Protein AF-A0A2E1K0N0-F1 (afdb_monomer)

Foldseek 3Di:
DPLQAQEEEEECCQLVPVVLVVCVVPVSHAYAEYEAADPVSVVSNVVCCVVVSHPDHYYHHDLQPDQLQVCAVVHQEYEYEADPPPPPPPHDCPDPPPPSPCVVSVQVNCVNRVHNYYHYDDDPCPVVDPVCPPPVNVPHDDD

Structure (mmCIF, N/CA/C/O backbone):
data_AF-A0A2E1K0N0-F1
#
_entry.id   AF-A0A2E1K0N0-F1
#
loop_
_atom_site.group_PDB
_atom_site.id
_atom_site.type_symbol
_atom_site.label_atom_id
_atom_site.label_alt_id
_atom_site.label_comp_id
_atom_site.label_asym_id
_atom_site.label_entity_id
_atom_site.label_seq_id
_atom_site.pdbx_PDB_ins_code
_atom_site.Cartn_x
_atom_site.Cartn_y
_atom_site.Cartn_z
_atom_site.occupancy
_atom_site.B_iso_or_equiv
_atom_site.auth_seq_id
_atom_site.auth_comp_id
_atom_site.auth_asym_id
_atom_site.auth_atom_id
_atom_site.pdbx_PDB_model_num
ATOM 1 N N . MET A 1 1 ? -23.209 8.130 15.699 1.00 42.69 1 MET A N 1
ATOM 2 C CA . MET A 1 1 ? -23.088 7.809 14.262 1.00 42.69 1 MET A CA 1
ATOM 3 C C . MET A 1 1 ? -22.013 6.753 14.165 1.00 42.69 1 MET A C 1
ATOM 5 O O . MET A 1 1 ? -20.975 6.938 14.785 1.00 42.69 1 MET A O 1
ATOM 9 N N . ASP A 1 2 ? -22.298 5.628 13.523 1.00 47.34 2 ASP A N 1
ATOM 10 C CA . ASP A 1 2 ? -21.345 4.527 13.381 1.00 47.34 2 ASP A CA 1
ATOM 11 C C . ASP A 1 2 ? -20.179 4.999 12.494 1.00 47.34 2 ASP A C 1
ATOM 13 O O . ASP A 1 2 ? -20.299 5.072 11.271 1.00 47.34 2 ASP A O 1
ATOM 17 N N . HIS A 1 3 ? -19.086 5.459 13.112 1.00 58.16 3 HIS A N 1
ATOM 18 C CA . HIS A 1 3 ? -17.881 5.904 12.410 1.00 58.16 3 HIS A CA 1
ATOM 19 C C . HIS A 1 3 ? -17.050 4.682 12.024 1.00 58.16 3 HIS A C 1
ATOM 21 O O . HIS A 1 3 ? -15.953 4.463 12.532 1.00 58.16 3 HIS A O 1
ATOM 27 N N . ARG A 1 4 ? -17.594 3.859 11.124 1.00 74.25 4 ARG A N 1
ATOM 28 C CA . ARG A 1 4 ? -16.832 2.769 10.521 1.00 74.25 4 ARG A CA 1
ATOM 29 C C . ARG A 1 4 ? -15.591 3.357 9.842 1.00 74.25 4 ARG A C 1
ATOM 31 O O . ARG A 1 4 ? -15.710 4.291 9.047 1.00 74.25 4 ARG A O 1
ATOM 38 N N . SER A 1 5 ? -14.419 2.819 10.174 1.00 84.56 5 SER A N 1
ATOM 39 C CA . SER A 1 5 ? -13.150 3.217 9.564 1.00 84.56 5 SER A CA 1
ATOM 40 C C . SER A 1 5 ? -13.188 3.003 8.052 1.00 84.56 5 SER A C 1
ATOM 42 O O . SER A 1 5 ? -13.697 1.982 7.586 1.00 84.56 5 SER A O 1
ATOM 44 N N . LEU A 1 6 ? -12.645 3.953 7.288 1.00 93.12 6 LEU A N 1
ATOM 45 C CA . LEU A 1 6 ? -12.460 3.793 5.846 1.00 93.12 6 LEU A CA 1
ATOM 46 C C . LEU A 1 6 ? -11.181 2.981 5.628 1.00 93.12 6 LEU A C 1
ATOM 48 O O . LEU A 1 6 ? -10.082 3.503 5.813 1.00 93.12 6 LEU A O 1
ATOM 52 N N . ASN A 1 7 ? -11.321 1.711 5.258 1.00 97.00 7 ASN A N 1
ATOM 53 C CA . ASN A 1 7 ? -10.174 0.823 5.099 1.00 97.00 7 ASN A CA 1
ATOM 54 C C . ASN A 1 7 ? -9.502 1.028 3.736 1.00 97.00 7 ASN A C 1
ATOM 56 O O . ASN A 1 7 ? -10.140 0.865 2.690 1.00 97.00 7 ASN A O 1
ATOM 60 N N . ILE A 1 8 ? -8.209 1.344 3.760 1.00 97.19 8 ILE A N 1
ATOM 61 C CA . ILE A 1 8 ? -7.396 1.662 2.585 1.00 97.19 8 ILE A CA 1
ATOM 62 C C . ILE A 1 8 ? -6.401 0.540 2.299 1.00 97.19 8 ILE A C 1
ATOM 64 O O . ILE A 1 8 ? -5.646 0.131 3.180 1.00 97.19 8 ILE A O 1
ATOM 68 N N . LEU A 1 9 ? -6.369 0.082 1.050 1.00 98.06 9 LEU A N 1
ATOM 69 C CA . LEU A 1 9 ? -5.249 -0.680 0.502 1.00 98.06 9 LEU A CA 1
ATOM 70 C C . LEU A 1 9 ? -4.359 0.265 -0.312 1.00 98.06 9 LEU A C 1
ATOM 72 O O . LEU A 1 9 ? -4.829 0.825 -1.305 1.00 98.06 9 LEU A O 1
ATOM 76 N N . SER A 1 10 ? -3.098 0.415 0.096 1.00 97.38 10 SER A N 1
ATOM 77 C CA . SER A 1 10 ? -2.136 1.317 -0.549 1.00 97.38 10 SER A CA 1
ATOM 78 C C . SER A 1 10 ? -1.198 0.543 -1.466 1.00 97.38 10 SER A C 1
ATOM 80 O O . SER A 1 10 ? -0.377 -0.243 -1.001 1.00 97.38 10 SER A O 1
ATOM 82 N N . LEU A 1 11 ? -1.358 0.712 -2.780 1.00 97.06 11 LEU A N 1
ATOM 83 C CA . LEU A 1 11 ? -0.576 0.032 -3.815 1.00 97.06 11 LEU A CA 1
ATOM 84 C C . LEU A 1 11 ? 0.553 0.930 -4.318 1.00 97.06 11 LEU A C 1
ATOM 86 O O . LEU A 1 11 ? 0.315 2.097 -4.620 1.00 97.06 11 LEU A O 1
ATOM 90 N N . CYS A 1 12 ? 1.760 0.384 -4.481 1.00 95.12 12 CYS A N 1
ATOM 91 C CA . CYS A 1 12 ? 2.950 1.198 -4.760 1.00 95.12 12 CYS A CA 1
ATOM 92 C C . CYS A 1 12 ? 3.047 2.338 -3.735 1.00 95.12 12 CYS A C 1
ATOM 94 O O . CYS A 1 12 ? 3.066 3.517 -4.093 1.00 95.12 12 CYS A O 1
ATOM 96 N N . ALA A 1 13 ? 2.983 1.969 -2.453 1.00 95.19 13 ALA A N 1
ATOM 97 C CA . ALA A 1 13 ? 2.830 2.910 -1.349 1.00 95.19 13 ALA A CA 1
ATOM 98 C C . ALA A 1 13 ? 3.998 3.907 -1.250 1.00 95.19 13 ALA A C 1
ATOM 100 O O . ALA A 1 13 ? 3.862 4.980 -0.649 1.00 95.19 13 ALA A O 1
ATOM 101 N N . GLY A 1 14 ? 5.156 3.557 -1.820 1.00 94.62 14 GLY A N 1
ATOM 102 C CA . GLY A 1 14 ? 6.402 4.265 -1.623 1.00 94.62 14 GLY A CA 1
ATOM 103 C C . GLY A 1 14 ? 6.647 4.410 -0.131 1.00 94.62 14 GLY A C 1
ATOM 104 O O . GLY A 1 14 ? 6.580 3.454 0.634 1.00 94.62 14 GLY A O 1
ATOM 105 N N . VAL A 1 15 ? 6.864 5.642 0.307 1.00 95.44 15 VAL A N 1
ATOM 106 C CA . VAL A 1 15 ? 7.096 5.934 1.722 1.00 95.44 15 VAL A CA 1
ATOM 107 C C . VAL A 1 15 ? 5.797 6.239 2.499 1.00 95.44 15 VAL A C 1
ATOM 109 O O . VAL A 1 15 ? 5.857 6.631 3.659 1.00 95.44 15 VAL A O 1
ATOM 112 N N . GLY A 1 16 ? 4.612 6.109 1.890 1.00 93.69 16 GLY A N 1
ATOM 113 C CA . GLY A 1 16 ? 3.313 6.358 2.541 1.00 93.69 16 GLY A CA 1
ATOM 114 C C . GLY A 1 16 ? 2.858 7.824 2.536 1.00 93.69 16 GLY A C 1
ATOM 115 O O . GLY A 1 16 ? 2.021 8.232 3.339 1.00 93.69 16 GLY A O 1
ATOM 116 N N . GLY A 1 17 ? 3.409 8.653 1.643 1.00 93.25 17 GLY A N 1
ATOM 117 C CA . GLY A 1 17 ? 3.046 10.075 1.552 1.00 93.25 17 GLY A CA 1
ATOM 118 C C . GLY A 1 17 ? 1.578 10.304 1.171 1.00 93.25 17 GLY A C 1
ATOM 119 O O . GLY A 1 17 ? 0.929 11.198 1.712 1.00 93.25 17 GLY A O 1
ATOM 120 N N . LEU A 1 18 ? 1.039 9.466 0.281 1.00 91.81 18 LEU A N 1
ATOM 121 C CA . LEU A 1 18 ? -0.362 9.541 -0.128 1.00 91.81 18 LEU A CA 1
ATOM 122 C C . LEU A 1 18 ? -1.310 9.181 1.026 1.00 91.81 18 LEU A C 1
ATOM 124 O O . LEU A 1 18 ? -2.312 9.862 1.237 1.00 91.81 18 LEU A O 1
ATOM 128 N N . ASP A 1 19 ? -0.959 8.164 1.810 1.00 93.06 19 ASP A N 1
ATOM 129 C CA . ASP A 1 19 ? -1.730 7.727 2.975 1.00 93.06 19 ASP A CA 1
ATOM 130 C C . ASP A 1 19 ? -1.803 8.813 4.059 1.00 93.06 19 ASP A C 1
ATOM 132 O O . ASP A 1 19 ? -2.876 9.071 4.609 1.00 93.06 19 ASP A O 1
ATOM 136 N N . LEU A 1 20 ? -0.696 9.525 4.304 1.00 93.00 20 LEU A N 1
ATOM 137 C CA . LEU A 1 20 ? -0.682 10.697 5.187 1.00 93.00 20 LEU A CA 1
ATOM 138 C C . LEU A 1 20 ? -1.607 11.808 4.672 1.00 93.00 20 LEU A C 1
ATOM 140 O O . LEU A 1 20 ? -2.386 12.370 5.443 1.00 93.00 20 LEU A O 1
ATOM 144 N N . GLY A 1 21 ? -1.564 12.105 3.370 1.00 92.06 21 GLY A N 1
ATOM 145 C CA . GLY A 1 21 ? -2.450 13.096 2.754 1.00 92.06 21 GLY A CA 1
ATOM 146 C C . GLY A 1 21 ? -3.930 12.731 2.899 1.00 92.06 21 GLY A C 1
ATOM 147 O O . GLY A 1 21 ? -4.753 13.577 3.255 1.00 92.06 21 GLY A O 1
ATOM 148 N N . ILE A 1 22 ? -4.274 11.457 2.696 1.00 91.62 22 ILE A N 1
ATOM 149 C CA . ILE A 1 22 ? -5.649 10.978 2.859 1.00 91.62 22 ILE A CA 1
ATOM 150 C C . ILE A 1 22 ? -6.085 11.041 4.317 1.00 91.62 22 ILE A C 1
ATOM 152 O O . ILE A 1 22 ? -7.206 11.463 4.570 1.00 91.62 22 ILE A O 1
ATOM 156 N N . ARG A 1 23 ? -5.219 10.707 5.278 1.00 90.38 23 ARG A N 1
ATOM 157 C CA . ARG A 1 23 ? -5.534 10.841 6.708 1.00 90.38 23 ARG A CA 1
ATOM 158 C C . ARG A 1 23 ? -5.886 12.278 7.093 1.00 90.38 23 ARG A C 1
ATOM 160 O O . ARG A 1 23 ? -6.809 12.486 7.875 1.00 90.38 23 ARG A O 1
ATOM 167 N N . VAL A 1 24 ? -5.196 13.271 6.527 1.00 91.19 24 VAL A N 1
ATOM 168 C CA . VAL A 1 24 ? -5.531 14.690 6.745 1.00 91.19 24 VAL A CA 1
ATOM 169 C C . VAL A 1 24 ? -6.929 15.016 6.207 1.00 91.19 24 VAL A C 1
ATOM 171 O O . VAL A 1 24 ? -7.697 15.709 6.872 1.00 91.19 24 VAL A O 1
ATOM 174 N N . ALA A 1 25 ? -7.288 14.501 5.028 1.00 90.88 25 ALA A N 1
ATOM 175 C CA . ALA A 1 25 ? -8.592 14.746 4.402 1.00 90.88 25 ALA A CA 1
ATOM 176 C C . ALA A 1 25 ? -9.739 13.887 4.976 1.00 90.88 25 ALA A C 1
ATOM 178 O O . ALA A 1 25 ? -10.908 14.273 4.902 1.00 90.88 25 ALA A O 1
ATOM 179 N N . GLN A 1 26 ? -9.423 12.710 5.512 1.00 91.25 26 GLN A N 1
ATOM 180 C CA . GLN A 1 26 ? -10.334 11.711 6.064 1.00 91.25 26 GLN A CA 1
ATOM 181 C C . GLN A 1 26 ? -9.725 11.137 7.354 1.00 91.25 26 GLN A C 1
ATOM 183 O O . GLN A 1 26 ? -9.087 10.087 7.318 1.00 91.25 26 GLN A O 1
ATOM 188 N N . PRO A 1 27 ? -9.953 11.772 8.518 1.00 91.00 27 PRO A N 1
ATOM 189 C CA . PRO A 1 27 ? -9.349 11.350 9.788 1.00 91.00 27 PRO A CA 1
ATOM 190 C C . PRO A 1 27 ? -9.698 9.923 10.240 1.00 91.00 27 PRO A C 1
ATOM 192 O O . PRO A 1 27 ? -8.965 9.331 11.022 1.00 91.00 27 PRO A O 1
ATOM 195 N N . ASN A 1 28 ? -10.805 9.360 9.741 1.00 91.19 28 ASN A N 1
ATOM 196 C CA . ASN A 1 28 ? -11.230 7.982 10.021 1.00 91.19 28 ASN A CA 1
ATOM 197 C C . ASN A 1 28 ? -10.684 6.963 9.003 1.00 91.19 28 ASN A C 1
ATOM 199 O O . ASN A 1 28 ? -11.074 5.791 9.032 1.00 91.19 28 ASN A O 1
ATOM 203 N N . ALA A 1 29 ? -9.856 7.404 8.056 1.00 92.81 29 ALA A N 1
ATOM 204 C CA . ALA A 1 29 ? -9.204 6.527 7.105 1.00 92.81 29 ALA A CA 1
ATOM 205 C C . ALA A 1 29 ? -8.017 5.817 7.746 1.00 92.81 29 ALA A C 1
ATOM 207 O O . ALA A 1 29 ? -7.205 6.435 8.434 1.00 92.81 29 ALA A O 1
ATOM 208 N N . ARG A 1 30 ? -7.919 4.516 7.481 1.00 94.62 30 ARG A N 1
ATOM 209 C CA . ARG A 1 30 ? -6.851 3.668 7.993 1.00 94.62 30 ARG A CA 1
ATOM 210 C C . ARG A 1 30 ? -6.303 2.777 6.897 1.00 94.62 30 ARG A C 1
ATOM 212 O O . ARG A 1 30 ? -7.069 2.081 6.227 1.00 94.62 30 ARG A O 1
ATOM 219 N N . ALA A 1 31 ? -4.982 2.727 6.776 1.00 95.56 31 ALA A N 1
ATOM 220 C CA . ALA A 1 31 ? -4.332 1.737 5.931 1.00 95.56 31 ALA A CA 1
ATOM 221 C C . ALA A 1 31 ? -4.455 0.348 6.575 1.00 95.56 31 ALA A C 1
ATOM 223 O O . ALA A 1 31 ? -4.157 0.160 7.756 1.00 95.56 31 ALA A O 1
ATOM 224 N N . VAL A 1 32 ? -4.937 -0.627 5.805 1.00 97.12 32 VAL A N 1
ATOM 225 C CA . VAL A 1 32 ? -5.072 -2.027 6.241 1.00 97.12 32 VAL A CA 1
ATOM 226 C C . VAL A 1 32 ? -4.013 -2.938 5.630 1.00 97.12 32 VAL A C 1
ATOM 228 O O . VAL A 1 32 ? -3.801 -4.036 6.138 1.00 97.12 32 VAL A O 1
ATOM 231 N N . CYS A 1 33 ? -3.345 -2.484 4.570 1.00 97.88 33 CYS A N 1
ATOM 232 C CA . CYS A 1 33 ? -2.171 -3.109 3.977 1.00 97.88 33 CYS A CA 1
ATOM 233 C C . CYS A 1 33 ? -1.465 -2.112 3.055 1.00 97.88 33 CYS A C 1
ATOM 235 O O . CYS A 1 33 ? -2.117 -1.306 2.383 1.00 97.88 33 CYS A O 1
ATOM 237 N N . PHE A 1 34 ? -0.141 -2.209 3.019 1.00 98.19 34 PHE A N 1
ATOM 238 C CA . PHE A 1 34 ? 0.713 -1.524 2.060 1.00 98.19 34 PHE A CA 1
ATOM 239 C C . PHE A 1 34 ? 1.298 -2.548 1.090 1.00 98.19 34 PHE A C 1
ATOM 241 O O . PHE A 1 34 ? 1.664 -3.645 1.503 1.00 98.19 34 PHE A O 1
ATOM 248 N N . VAL A 1 35 ? 1.404 -2.194 -0.186 1.00 97.94 35 VAL A N 1
ATOM 249 C CA . VAL A 1 35 ? 2.079 -2.996 -1.206 1.00 97.94 35 VAL A CA 1
ATOM 250 C C . VAL A 1 35 ? 3.223 -2.172 -1.780 1.00 97.94 35 VAL A C 1
ATOM 252 O O . VAL A 1 35 ? 2.980 -1.165 -2.446 1.00 97.94 35 VAL A O 1
ATOM 255 N N . GLU A 1 36 ? 4.459 -2.580 -1.507 1.00 96.88 36 GLU A N 1
ATOM 256 C CA . GLU A 1 36 ? 5.670 -1.862 -1.901 1.00 96.88 36 GLU A CA 1
ATOM 257 C C . GLU A 1 36 ? 6.846 -2.828 -2.095 1.00 96.88 36 GLU A C 1
ATOM 259 O O . GLU A 1 36 ? 7.123 -3.662 -1.236 1.00 96.88 36 GLU A O 1
ATOM 264 N N . ILE A 1 37 ? 7.536 -2.711 -3.232 1.00 95.50 37 ILE A N 1
ATOM 265 C CA . ILE A 1 37 ? 8.609 -3.627 -3.636 1.00 95.50 37 ILE A CA 1
ATOM 266 C C . ILE A 1 37 ? 9.990 -3.125 -3.207 1.00 95.50 37 ILE A C 1
ATOM 268 O O . ILE A 1 37 ? 10.897 -3.928 -2.977 1.00 95.50 37 ILE A O 1
ATOM 272 N N . GLU A 1 38 ? 10.161 -1.808 -3.080 1.00 94.75 38 GLU A N 1
ATOM 273 C CA . GLU A 1 38 ? 11.446 -1.199 -2.763 1.00 94.75 38 GLU A CA 1
ATOM 274 C C . GLU A 1 38 ? 11.750 -1.309 -1.267 1.00 94.75 38 GLU A C 1
ATOM 276 O O . GLU A 1 38 ? 11.114 -0.671 -0.428 1.00 94.75 38 GLU A O 1
ATOM 281 N N . ALA A 1 39 ? 12.786 -2.080 -0.926 1.00 96.12 39 ALA A N 1
ATOM 282 C CA . ALA A 1 39 ? 13.157 -2.368 0.461 1.00 96.12 39 ALA A CA 1
ATOM 283 C C . ALA A 1 39 ? 13.377 -1.102 1.310 1.00 96.12 39 ALA A C 1
ATOM 285 O O . ALA A 1 39 ? 12.934 -1.046 2.453 1.00 96.12 39 ALA A O 1
ATOM 286 N N . PHE A 1 40 ? 13.999 -0.067 0.735 1.00 96.75 40 PHE A N 1
ATOM 287 C CA . PHE A 1 40 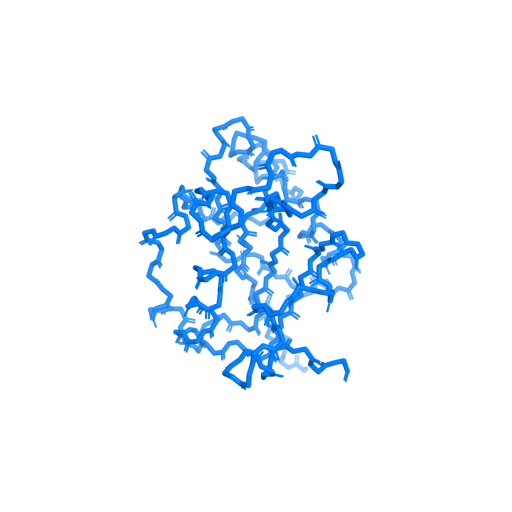? 14.207 1.214 1.416 1.00 96.75 40 PHE A CA 1
ATOM 288 C C . PHE A 1 40 ? 12.886 1.927 1.745 1.00 96.75 40 PHE A C 1
ATOM 290 O O . PHE A 1 40 ? 12.732 2.520 2.810 1.00 96.75 40 PHE A O 1
ATOM 297 N N . ALA A 1 41 ? 11.907 1.856 0.842 1.00 96.69 41 ALA A N 1
ATOM 298 C CA . ALA A 1 41 ? 10.591 2.429 1.078 1.00 96.69 41 ALA A CA 1
ATOM 299 C C . ALA A 1 41 ? 9.833 1.641 2.160 1.00 96.69 41 ALA A C 1
ATOM 301 O O . ALA A 1 41 ? 9.257 2.249 3.062 1.00 96.69 41 ALA A O 1
ATOM 302 N N . CYS A 1 42 ? 9.921 0.307 2.135 1.00 97.38 42 CYS A N 1
ATOM 303 C CA . CYS A 1 42 ? 9.379 -0.568 3.177 1.00 97.38 42 CYS A CA 1
ATOM 304 C C . CYS A 1 42 ? 9.973 -0.286 4.564 1.00 97.38 42 CYS A C 1
ATOM 306 O O . CYS A 1 42 ? 9.237 -0.286 5.549 1.00 97.38 42 CYS A O 1
ATOM 308 N N . GLU A 1 43 ? 11.276 -0.011 4.653 1.00 97.56 43 GLU A N 1
ATOM 309 C CA . GLU A 1 43 ? 11.931 0.374 5.909 1.00 97.56 43 GLU A CA 1
ATOM 310 C C . GLU A 1 43 ? 11.351 1.685 6.456 1.00 97.56 43 GLU A C 1
ATOM 312 O O . GLU A 1 43 ? 10.966 1.757 7.621 1.00 97.56 43 GLU A O 1
ATOM 317 N N . ILE A 1 44 ? 11.175 2.697 5.599 1.00 97.94 44 ILE A N 1
ATOM 318 C CA . ILE A 1 44 ? 10.559 3.968 6.005 1.00 97.94 44 ILE A CA 1
ATOM 319 C C . ILE A 1 44 ? 9.099 3.773 6.433 1.00 97.94 44 ILE A C 1
ATOM 321 O O . ILE A 1 44 ? 8.657 4.407 7.394 1.00 97.94 44 ILE A O 1
ATOM 325 N N . LEU A 1 45 ? 8.340 2.918 5.739 1.00 98.00 45 LEU A N 1
ATOM 326 C CA . LEU A 1 45 ? 6.982 2.561 6.152 1.00 98.00 45 LEU A CA 1
ATOM 327 C C . LEU A 1 45 ? 6.992 1.964 7.564 1.00 98.00 45 LEU A C 1
ATOM 329 O O . LEU A 1 45 ? 6.223 2.423 8.404 1.00 98.00 45 LEU A O 1
ATOM 333 N N . ALA A 1 46 ? 7.890 1.016 7.848 1.00 97.62 46 ALA A N 1
ATOM 334 C CA . ALA A 1 46 ? 8.026 0.417 9.174 1.00 97.62 46 ALA A CA 1
ATOM 335 C C . ALA A 1 46 ? 8.367 1.467 10.246 1.00 97.62 46 ALA A C 1
ATOM 337 O O . ALA A 1 46 ? 7.659 1.560 11.247 1.00 97.62 46 ALA A O 1
ATOM 338 N N . THR A 1 47 ? 9.354 2.338 10.002 1.00 97.88 47 THR A N 1
ATOM 339 C CA . THR A 1 47 ? 9.701 3.435 10.926 1.00 97.88 47 THR A CA 1
ATOM 340 C C . THR A 1 47 ? 8.509 4.357 11.203 1.00 97.88 47 THR A C 1
ATOM 342 O O . THR A 1 47 ? 8.273 4.750 12.344 1.00 97.88 47 THR A O 1
ATOM 345 N N . ARG A 1 48 ? 7.698 4.665 10.185 1.00 97.25 48 ARG A N 1
ATOM 346 C CA . ARG A 1 48 ? 6.489 5.493 10.340 1.00 97.25 48 ARG A CA 1
ATOM 347 C C . ARG A 1 48 ? 5.350 4.788 11.077 1.00 97.25 48 ARG A C 1
ATOM 349 O O . ARG A 1 48 ? 4.492 5.448 11.660 1.00 97.25 48 ARG A O 1
ATOM 356 N N . MET A 1 49 ? 5.295 3.459 11.044 1.00 97.38 49 MET A N 1
ATOM 357 C CA . MET A 1 49 ? 4.360 2.686 11.872 1.00 97.38 49 MET A CA 1
ATOM 358 C C . MET A 1 49 ? 4.820 2.625 13.333 1.00 97.38 49 MET A C 1
ATOM 360 O O . MET A 1 49 ? 3.993 2.631 14.254 1.00 97.38 49 MET A O 1
ATOM 364 N N . GLU A 1 50 ? 6.134 2.580 13.559 1.00 97.62 50 GLU A N 1
ATOM 365 C CA . GLU A 1 50 ? 6.743 2.620 14.891 1.00 97.62 50 GLU A CA 1
ATOM 366 C C . GLU A 1 50 ? 6.509 3.975 15.569 1.00 97.62 50 GLU A C 1
ATOM 368 O O . GLU A 1 50 ? 6.024 4.011 16.702 1.00 97.62 50 GLU A O 1
ATOM 373 N N . ASP A 1 51 ? 6.756 5.082 14.859 1.00 96.69 51 ASP A N 1
ATOM 374 C CA . ASP A 1 51 ? 6.561 6.447 15.37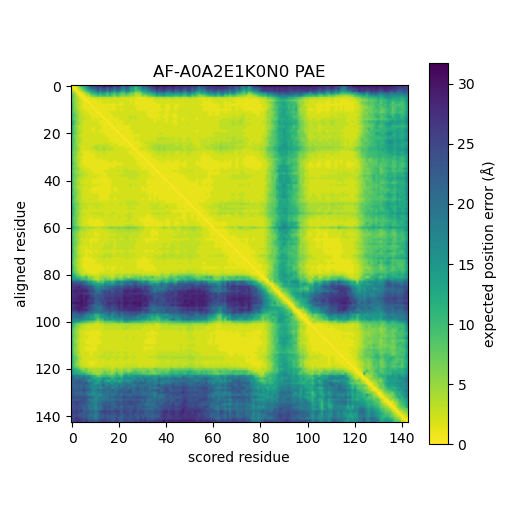3 1.00 96.69 51 ASP A CA 1
ATOM 375 C C . ASP A 1 51 ? 5.093 6.925 15.378 1.00 96.69 51 ASP A C 1
ATOM 377 O O . ASP A 1 51 ? 4.794 8.020 15.857 1.00 96.69 51 ASP A O 1
ATOM 381 N N . LYS A 1 52 ? 4.168 6.078 14.900 1.00 94.75 52 LYS A N 1
ATOM 382 C CA . LYS A 1 52 ? 2.713 6.312 14.824 1.00 94.75 52 LYS A CA 1
ATOM 383 C C . LYS A 1 52 ? 2.275 7.403 13.844 1.00 94.75 52 LYS A C 1
ATOM 385 O O . LYS A 1 52 ? 1.115 7.821 13.879 1.00 94.75 52 LYS A O 1
ATOM 390 N N . SER A 1 53 ? 3.139 7.801 12.913 1.00 93.62 53 SER A N 1
ATOM 391 C CA . SER A 1 53 ? 2.748 8.614 11.755 1.00 93.62 53 SER A CA 1
ATOM 392 C C . SER A 1 53 ? 1.811 7.854 10.808 1.00 93.62 53 SER A C 1
ATOM 394 O O . SER A 1 53 ? 0.919 8.457 10.212 1.00 93.62 53 SER A O 1
ATOM 396 N N . LEU A 1 54 ? 1.984 6.534 10.678 1.00 94.88 54 LEU A N 1
ATOM 397 C CA . LEU A 1 54 ? 1.128 5.635 9.897 1.00 94.88 54 LEU A CA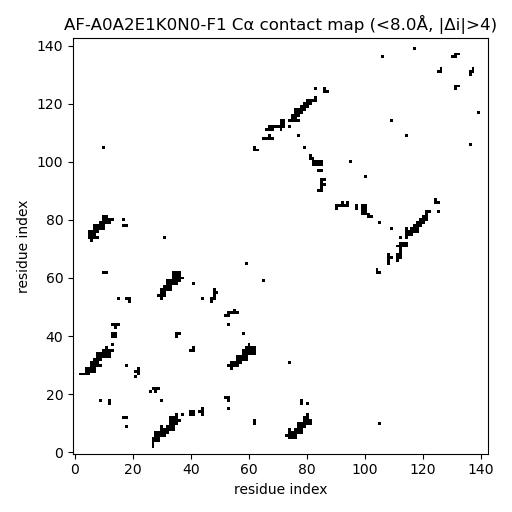 1
ATOM 398 C C . LEU A 1 54 ? 0.486 4.555 10.778 1.00 94.88 54 LEU A C 1
ATOM 400 O O . LEU A 1 54 ? 0.962 4.252 11.872 1.00 94.88 54 LEU A O 1
ATOM 404 N N . ASP A 1 55 ? -0.606 3.963 10.285 1.00 91.56 55 ASP A N 1
ATOM 405 C CA . ASP A 1 55 ? -1.208 2.792 10.925 1.00 91.56 55 ASP A CA 1
ATOM 406 C C . ASP A 1 55 ? -0.317 1.571 10.776 1.00 91.56 55 ASP A C 1
ATOM 408 O O . ASP A 1 55 ? 0.210 1.301 9.697 1.00 91.56 55 ASP A O 1
ATOM 412 N N . GLU A 1 56 ? -0.251 0.777 11.837 1.00 96.19 56 GLU A N 1
ATOM 413 C CA . GLU A 1 56 ? 0.352 -0.544 11.782 1.00 96.19 56 GLU A CA 1
ATOM 414 C C . GLU A 1 56 ? -0.462 -1.455 10.853 1.00 96.19 56 GLU A C 1
ATOM 416 O O . GLU A 1 56 ? -1.661 -1.694 11.055 1.00 96.19 56 GLU A O 1
ATOM 421 N N . ALA A 1 57 ? 0.193 -1.937 9.802 1.00 97.00 57 ALA A N 1
ATOM 422 C CA . ALA A 1 57 ? -0.405 -2.804 8.804 1.00 97.00 57 ALA A CA 1
ATOM 423 C C . ALA A 1 57 ? 0.672 -3.659 8.121 1.00 97.00 57 ALA A C 1
ATOM 425 O O . ALA A 1 57 ? 1.828 -3.244 8.027 1.00 97.00 57 ALA A O 1
ATOM 426 N N . PRO A 1 58 ? 0.311 -4.845 7.604 1.00 97.38 58 PRO A N 1
ATOM 427 C CA . PRO A 1 58 ? 1.243 -5.663 6.844 1.00 97.38 58 PRO A CA 1
ATOM 428 C C . PRO A 1 58 ? 1.719 -4.943 5.577 1.00 97.38 58 PRO A C 1
ATOM 430 O O . PRO A 1 58 ? 0.927 -4.305 4.872 1.00 97.38 58 PRO A O 1
ATOM 433 N N . VAL A 1 59 ? 3.003 -5.123 5.266 1.00 97.75 59 VAL A N 1
ATOM 434 C CA . VAL A 1 59 ? 3.623 -4.695 4.008 1.00 97.75 59 VAL A CA 1
ATOM 435 C C . VAL A 1 59 ? 3.823 -5.922 3.120 1.00 97.75 59 VAL A C 1
ATOM 437 O O . VAL A 1 59 ? 4.532 -6.859 3.487 1.00 97.75 59 VAL A O 1
ATOM 440 N N . TRP A 1 60 ? 3.173 -5.934 1.961 1.00 97.81 60 TRP A N 1
ATOM 441 C CA . TRP A 1 60 ? 3.350 -6.940 0.920 1.00 97.81 60 TRP A CA 1
ATOM 442 C C . TRP A 1 60 ? 4.337 -6.435 -0.128 1.00 97.81 60 TRP A C 1
ATOM 444 O O . TRP A 1 60 ? 4.288 -5.274 -0.517 1.00 97.81 60 TRP A O 1
ATOM 454 N N . THR A 1 61 ? 5.214 -7.302 -0.621 1.00 92.44 61 THR A N 1
ATOM 455 C CA . THR A 1 61 ? 6.339 -6.867 -1.456 1.00 92.44 61 THR A CA 1
ATOM 456 C C . THR A 1 61 ? 5.976 -6.697 -2.930 1.00 92.44 61 THR A C 1
ATOM 458 O O . THR A 1 61 ? 6.120 -5.618 -3.493 1.00 92.44 61 THR A O 1
ATOM 461 N N . ASP A 1 62 ? 5.490 -7.748 -3.591 1.00 93.38 62 ASP A N 1
ATOM 462 C CA . ASP A 1 62 ? 5.254 -7.712 -5.040 1.00 93.38 62 ASP A CA 1
ATOM 463 C C . ASP A 1 62 ? 3.764 -7.587 -5.383 1.00 93.38 62 ASP A C 1
ATOM 465 O O . ASP A 1 62 ? 2.987 -8.532 -5.204 1.00 93.38 62 ASP A O 1
ATOM 469 N N . LEU A 1 63 ? 3.393 -6.441 -5.964 1.00 94.25 63 LEU A N 1
ATOM 470 C CA . LEU A 1 63 ? 2.062 -6.140 -6.501 1.00 94.25 63 LEU A CA 1
ATOM 471 C C . LEU A 1 63 ? 1.524 -7.235 -7.434 1.00 94.25 63 LEU A C 1
ATOM 473 O O . LEU A 1 63 ? 0.333 -7.555 -7.405 1.00 94.25 63 LEU A O 1
ATOM 477 N N . ARG A 1 64 ? 2.390 -7.841 -8.248 1.00 93.12 64 ARG A N 1
ATOM 478 C CA . ARG A 1 64 ? 1.994 -8.859 -9.234 1.00 93.12 64 ARG A CA 1
ATOM 479 C C . ARG A 1 64 ? 1.535 -10.157 -8.582 1.00 93.12 64 ARG A C 1
ATOM 481 O O . ARG A 1 64 ? 0.719 -10.875 -9.150 1.00 93.12 64 ARG A O 1
ATOM 488 N N . SER A 1 65 ? 2.044 -10.441 -7.386 1.00 96.19 65 SER A N 1
ATOM 489 C CA . SER A 1 65 ? 1.685 -11.625 -6.599 1.00 96.19 65 SER A CA 1
ATOM 490 C C . SER A 1 65 ? 0.571 -11.370 -5.582 1.00 96.19 65 SER A C 1
ATOM 492 O O . SER A 1 65 ? 0.087 -12.314 -4.962 1.00 96.19 65 SER A O 1
ATOM 494 N N . PHE A 1 66 ? 0.151 -10.114 -5.407 1.00 97.44 66 PHE A N 1
ATOM 495 C CA . PHE A 1 66 ? -0.892 -9.758 -4.454 1.00 97.44 66 PHE A CA 1
ATOM 496 C C . PHE A 1 66 ? -2.258 -10.306 -4.901 1.00 97.44 66 PHE A C 1
ATOM 498 O O . PHE A 1 66 ? -2.757 -9.950 -5.977 1.00 97.44 66 PHE A O 1
ATOM 505 N N . ASP A 1 67 ? -2.870 -11.154 -4.067 1.00 96.88 67 ASP A N 1
ATOM 506 C CA . ASP A 1 67 ? -4.234 -11.662 -4.260 1.00 96.88 67 ASP A CA 1
ATOM 507 C C . ASP A 1 67 ? -5.246 -10.726 -3.589 1.00 96.88 67 ASP A C 1
ATOM 509 O O . ASP A 1 67 ? -5.335 -10.649 -2.361 1.00 96.88 67 ASP A O 1
ATOM 513 N N . GLY A 1 68 ? -6.033 -10.013 -4.398 1.00 97.00 68 GLY A N 1
ATOM 514 C CA . GLY A 1 68 ? -7.047 -9.087 -3.908 1.00 97.00 68 GLY A CA 1
ATOM 515 C C . GLY A 1 68 ? -8.331 -9.768 -3.429 1.00 97.00 68 GLY A C 1
ATOM 516 O O . GLY A 1 68 ? -9.125 -9.149 -2.723 1.00 97.00 68 GLY A O 1
ATOM 517 N N . LYS A 1 69 ? -8.588 -11.036 -3.774 1.00 97.75 69 LYS A N 1
ATOM 518 C CA . LYS A 1 69 ? -9.892 -11.675 -3.501 1.00 97.75 69 LYS A CA 1
ATOM 519 C C . LYS A 1 69 ? -10.269 -11.711 -2.012 1.00 97.75 69 LYS A C 1
ATOM 521 O O . LYS A 1 69 ? -11.431 -11.414 -1.722 1.00 97.75 69 LYS A O 1
ATOM 526 N N . PRO A 1 70 ? -9.351 -12.005 -1.066 1.00 97.69 70 PRO A N 1
ATOM 527 C CA . PRO A 1 70 ? -9.674 -12.015 0.363 1.00 97.69 70 PRO A CA 1
ATOM 528 C C . PRO A 1 70 ? -10.059 -10.639 0.923 1.00 97.69 70 PRO A C 1
ATOM 530 O O . PRO A 1 70 ? -10.717 -10.557 1.953 1.00 97.69 70 PRO A O 1
ATOM 533 N N . TRP A 1 71 ? -9.679 -9.556 0.242 1.00 97.50 71 TRP A N 1
ATOM 534 C CA . TRP A 1 71 ? -9.898 -8.177 0.688 1.00 97.50 71 TRP A CA 1
ATOM 535 C C . TRP A 1 71 ? -11.263 -7.610 0.276 1.00 97.50 71 TRP A C 1
ATOM 537 O O . TRP A 1 7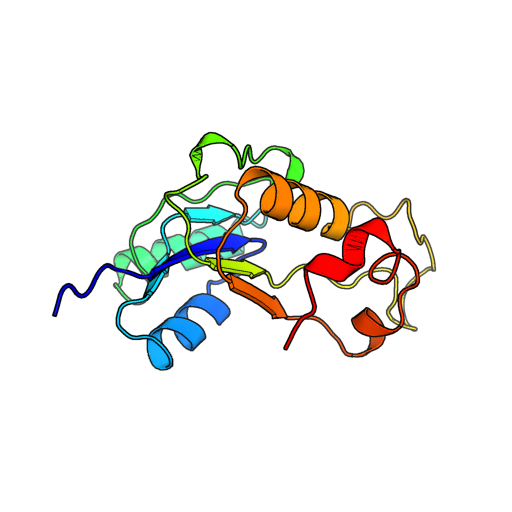1 ? -11.643 -6.504 0.677 1.00 97.50 71 TRP A O 1
ATOM 547 N N . ARG A 1 72 ? -12.028 -8.358 -0.522 1.00 96.94 72 ARG A N 1
ATOM 548 C CA . ARG A 1 72 ? -13.355 -7.965 -0.997 1.00 96.94 72 ARG A CA 1
ATOM 549 C C . ARG A 1 72 ? -14.339 -7.808 0.165 1.00 96.94 72 ARG A C 1
ATOM 551 O O . ARG A 1 72 ? -14.557 -8.735 0.936 1.00 96.94 72 ARG A O 1
ATOM 558 N N . GLY A 1 73 ? -14.978 -6.641 0.253 1.00 95.25 73 GLY A N 1
ATOM 559 C CA . GLY A 1 73 ? -15.888 -6.296 1.357 1.00 95.25 73 GLY A CA 1
ATOM 560 C C . GLY A 1 73 ? -15.182 -5.862 2.651 1.00 95.25 73 GLY A C 1
ATOM 561 O O . GLY A 1 73 ? -15.859 -5.493 3.611 1.00 95.25 73 GLY A O 1
ATOM 562 N N . ILE A 1 74 ? -13.843 -5.875 2.666 1.00 96.06 74 ILE A N 1
ATOM 563 C CA . ILE A 1 74 ? -13.003 -5.375 3.763 1.00 96.06 74 ILE A CA 1
ATOM 564 C C . ILE A 1 74 ? -12.412 -4.015 3.394 1.00 96.06 74 ILE A C 1
ATOM 566 O O . ILE A 1 74 ? -12.457 -3.098 4.210 1.00 96.06 74 ILE A O 1
ATOM 570 N N . VAL A 1 75 ? -11.860 -3.899 2.182 1.00 97.38 75 VAL A N 1
ATOM 571 C CA . VAL A 1 75 ? -11.261 -2.668 1.652 1.00 97.38 75 VAL A CA 1
ATOM 572 C C . VAL A 1 75 ? -12.338 -1.785 1.037 1.00 97.38 75 VAL A C 1
ATOM 574 O O . VAL A 1 75 ? -13.071 -2.205 0.139 1.00 97.38 75 VAL A O 1
ATOM 577 N N . ASP A 1 76 ? -12.399 -0.539 1.495 1.00 95.75 76 ASP A N 1
ATOM 578 C CA . ASP A 1 76 ? -13.338 0.467 1.003 1.00 95.75 76 ASP A CA 1
ATOM 579 C C . ASP A 1 76 ? -12.716 1.348 -0.087 1.00 95.75 76 ASP A C 1
ATOM 581 O O . ASP A 1 76 ? -13.424 1.799 -0.993 1.00 95.75 76 ASP A O 1
ATOM 585 N N . CYS A 1 77 ? -11.403 1.577 -0.018 1.00 95.69 77 CYS A N 1
ATOM 586 C CA . CYS A 1 77 ? -10.659 2.437 -0.930 1.00 95.69 77 CYS A CA 1
ATOM 587 C C . CYS A 1 77 ? -9.329 1.795 -1.345 1.00 95.69 77 CYS A C 1
ATOM 589 O O . CYS A 1 77 ? -8.622 1.233 -0.510 1.00 95.69 77 CYS A O 1
ATOM 591 N N . ILE A 1 78 ? -8.977 1.907 -2.625 1.00 97.25 78 ILE A N 1
ATOM 592 C CA . ILE A 1 78 ? -7.630 1.591 -3.116 1.00 97.25 78 ILE A CA 1
ATOM 593 C C . ILE A 1 78 ? -6.929 2.890 -3.491 1.00 97.25 78 ILE A C 1
ATOM 595 O O . ILE A 1 78 ? -7.479 3.702 -4.238 1.00 97.25 78 ILE A O 1
ATOM 599 N N . THR A 1 79 ? -5.704 3.057 -3.015 1.00 95.25 79 THR A N 1
ATOM 600 C CA . THR A 1 79 ? -4.826 4.166 -3.385 1.00 95.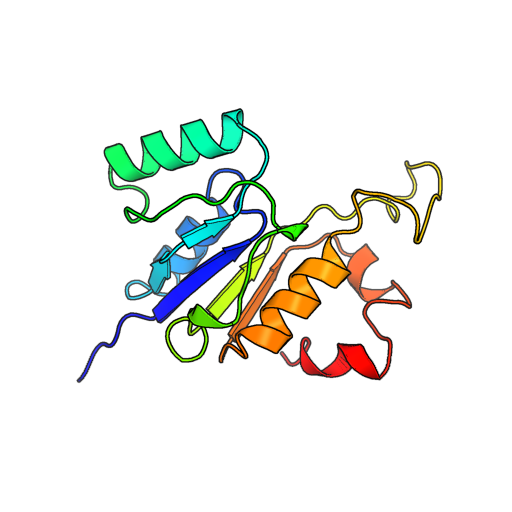25 79 THR A CA 1
ATOM 601 C C . THR A 1 79 ? -3.656 3.621 -4.189 1.00 95.25 79 THR A C 1
ATOM 603 O O . THR A 1 79 ? -3.215 2.499 -3.944 1.00 95.25 79 THR A O 1
ATOM 606 N N . ALA A 1 80 ? -3.186 4.357 -5.200 1.00 92.94 80 ALA A N 1
ATOM 607 C CA . ALA A 1 80 ? -2.010 3.922 -5.950 1.00 92.94 80 ALA A CA 1
ATOM 608 C C . ALA A 1 80 ? -1.219 5.069 -6.588 1.00 92.94 80 ALA A C 1
ATOM 610 O O . ALA A 1 80 ? -1.790 5.876 -7.321 1.00 92.94 80 ALA A O 1
ATOM 611 N N . GLY A 1 81 ? 0.096 5.090 -6.357 1.00 86.50 81 GLY A N 1
ATOM 612 C CA . GLY A 1 81 ? 1.066 5.987 -7.003 1.00 86.50 81 GLY A CA 1
ATOM 613 C C . GLY A 1 81 ? 2.066 5.203 -7.856 1.00 86.50 81 GLY A C 1
ATOM 614 O O . GLY A 1 81 ? 3.258 5.172 -7.565 1.00 86.50 81 GLY A O 1
ATOM 615 N N . TYR A 1 82 ? 1.582 4.478 -8.867 1.00 82.06 82 TYR A N 1
ATOM 616 C CA . TYR A 1 82 ? 2.414 3.557 -9.652 1.00 82.06 82 TYR A CA 1
ATOM 617 C C . TYR A 1 82 ? 3.246 4.280 -10.732 1.00 82.06 82 TYR A C 1
ATOM 619 O O . TYR A 1 82 ? 2.792 5.259 -11.332 1.00 82.06 82 TYR A O 1
ATOM 627 N N . PRO A 1 83 ? 4.460 3.783 -11.045 1.00 69.81 83 PRO A N 1
ATOM 628 C CA . PRO A 1 83 ? 5.372 4.418 -11.992 1.00 69.81 83 PRO A CA 1
ATOM 629 C C . PRO A 1 83 ? 4.766 4.582 -13.397 1.00 69.81 83 PRO A C 1
ATOM 631 O O . PRO A 1 83 ? 4.254 3.641 -13.998 1.00 69.81 83 PRO A O 1
ATOM 634 N N . CYS A 1 84 ? 4.902 5.784 -13.969 1.00 59.44 84 CYS A N 1
ATOM 635 C CA . CYS A 1 84 ? 4.398 6.152 -15.305 1.00 59.44 84 CYS A CA 1
ATOM 636 C C . CYS A 1 84 ? 5.372 5.851 -16.471 1.00 59.44 84 CYS A C 1
ATOM 638 O O . CYS A 1 84 ? 5.358 6.504 -17.521 1.00 59.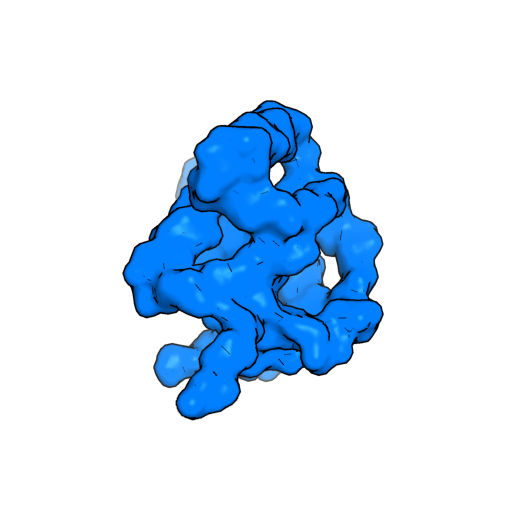44 84 CYS A O 1
ATOM 640 N N . GLN A 1 85 ? 6.301 4.911 -16.317 1.00 48.75 85 GLN A N 1
ATOM 641 C CA . GLN A 1 85 ? 7.312 4.655 -17.351 1.00 48.75 85 GLN A CA 1
ATOM 642 C C . GLN A 1 85 ? 6.883 3.438 -18.173 1.00 48.75 85 GLN A C 1
ATOM 644 O O . GLN A 1 85 ? 6.965 2.318 -17.679 1.00 48.75 85 GLN A O 1
ATOM 649 N N . PRO A 1 86 ? 6.361 3.676 -19.394 1.00 49.53 86 PRO A N 1
ATOM 650 C CA . PRO A 1 86 ? 7.232 4.107 -20.492 1.00 49.53 86 PRO A CA 1
ATOM 651 C C . PRO A 1 86 ? 6.760 5.328 -21.317 1.00 49.53 86 PRO A C 1
ATOM 653 O O . PRO A 1 86 ? 7.210 5.483 -22.449 1.00 49.53 86 PRO A O 1
ATOM 656 N N . PHE A 1 87 ? 5.894 6.210 -20.797 1.00 50.00 87 PHE A N 1
ATOM 657 C CA . PHE A 1 87 ? 5.285 7.290 -21.611 1.00 50.00 87 PHE A CA 1
ATOM 658 C C . PHE A 1 87 ? 5.867 8.700 -21.399 1.00 50.00 87 PHE A C 1
ATOM 660 O O . PHE A 1 87 ? 5.395 9.667 -21.992 1.00 50.00 87 PHE A O 1
ATOM 667 N N . SER A 1 88 ? 6.922 8.830 -20.593 1.00 39.84 88 SER A N 1
ATOM 668 C CA . SER A 1 88 ? 7.728 10.054 -20.539 1.00 39.84 88 SER A CA 1
ATOM 669 C C . SER A 1 88 ? 8.543 10.211 -21.831 1.00 39.84 88 SER A C 1
ATOM 671 O O . SER A 1 88 ? 9.228 9.280 -22.253 1.00 39.84 88 SER A O 1
ATOM 673 N N . VAL A 1 89 ? 8.516 11.413 -22.419 1.00 43.22 89 VAL A N 1
ATOM 674 C CA . VAL A 1 89 ? 9.254 11.827 -23.635 1.00 43.22 89 VAL A CA 1
ATOM 675 C C . VAL A 1 89 ? 10.781 11.604 -23.518 1.00 43.22 89 VAL A C 1
ATOM 677 O O . VAL A 1 89 ? 11.487 11.627 -24.520 1.00 43.22 89 VAL A O 1
ATOM 680 N N . ALA A 1 90 ? 11.298 11.312 -22.318 1.00 44.34 90 ALA A N 1
ATOM 681 C CA . ALA A 1 90 ? 12.709 11.027 -22.048 1.00 44.34 90 ALA A CA 1
ATOM 682 C C . ALA A 1 90 ? 13.089 9.522 -22.018 1.00 44.34 90 ALA A C 1
ATOM 684 O O . ALA A 1 90 ? 14.246 9.196 -21.751 1.00 44.34 90 ALA A O 1
ATOM 685 N N . GLY A 1 91 ? 12.157 8.587 -22.258 1.00 46.59 91 GLY A N 1
ATOM 686 C CA . GLY A 1 91 ? 12.393 7.136 -22.162 1.00 46.59 91 GLY A CA 1
ATOM 687 C C . GLY A 1 91 ? 12.282 6.374 -23.490 1.00 46.59 91 GLY A C 1
ATOM 688 O O . GLY A 1 91 ? 11.434 6.675 -24.326 1.00 46.59 91 GLY A O 1
ATOM 689 N N . LYS A 1 92 ? 13.119 5.338 -23.677 1.00 44.84 92 LYS A N 1
ATOM 690 C CA . LYS A 1 92 ? 13.054 4.402 -24.819 1.00 44.84 92 LYS A CA 1
ATOM 691 C C . LYS A 1 92 ? 11.683 3.711 -24.837 1.00 44.84 92 LYS A C 1
ATOM 693 O O . LYS A 1 92 ? 11.436 2.847 -24.003 1.00 44.84 92 LYS A O 1
ATOM 698 N N . GLN A 1 93 ? 10.826 4.109 -25.775 1.00 47.44 93 GLN A N 1
ATOM 699 C CA . GLN A 1 93 ? 9.444 3.674 -26.020 1.00 47.44 93 GLN A CA 1
ATOM 700 C C . GLN A 1 93 ? 9.267 2.139 -26.101 1.00 47.44 93 GLN A C 1
ATOM 702 O O . GLN A 1 93 ? 9.080 1.582 -27.178 1.00 47.44 93 GLN A O 1
ATOM 707 N N . LYS A 1 94 ? 9.318 1.430 -24.967 1.00 46.00 94 LYS A N 1
ATOM 708 C CA . LYS A 1 94 ? 9.070 -0.023 -24.897 1.00 46.00 94 LYS A CA 1
ATOM 709 C C . LYS A 1 94 ? 7.603 -0.395 -24.659 1.00 46.00 94 LYS A C 1
ATOM 711 O O . LYS A 1 94 ? 7.268 -1.574 -24.676 1.00 46.00 94 LYS A O 1
ATOM 716 N N . GLY A 1 95 ? 6.716 0.592 -24.512 1.00 55.06 95 GLY A N 1
ATOM 717 C CA . GLY A 1 95 ? 5.266 0.391 -24.564 1.00 55.06 95 GLY A CA 1
ATOM 718 C C . GLY A 1 95 ? 4.761 -0.715 -23.629 1.00 55.06 95 GLY A C 1
ATOM 719 O O . GLY A 1 95 ? 4.800 -0.568 -22.415 1.00 55.06 95 GLY A O 1
ATOM 720 N N . LYS A 1 96 ? 4.244 -1.806 -24.202 1.00 46.69 96 LYS A N 1
ATOM 721 C CA . LYS A 1 96 ? 3.508 -2.867 -23.491 1.00 46.69 96 LYS A CA 1
ATOM 722 C C . LYS A 1 96 ? 4.396 -3.906 -22.801 1.00 46.69 96 LYS A C 1
ATOM 724 O O . LYS A 1 96 ? 3.915 -4.574 -21.895 1.00 46.69 96 LYS A O 1
ATOM 729 N N . ASP A 1 97 ? 5.661 -4.008 -23.206 1.00 51.00 97 ASP A N 1
ATOM 730 C CA . ASP A 1 97 ? 6.622 -4.990 -22.683 1.00 51.00 97 ASP A CA 1
ATOM 731 C C . ASP A 1 97 ? 7.535 -4.387 -21.606 1.00 51.00 97 ASP A C 1
ATOM 733 O O . ASP A 1 97 ? 8.557 -4.969 -21.234 1.00 51.00 97 ASP A O 1
ATOM 737 N N . ASP A 1 98 ? 7.211 -3.185 -21.121 1.00 59.66 98 ASP A N 1
ATOM 738 C CA . ASP A 1 98 ? 7.948 -2.589 -20.020 1.00 59.66 98 ASP A CA 1
ATOM 739 C C . ASP A 1 98 ? 7.507 -3.240 -18.700 1.00 59.66 98 ASP A C 1
ATOM 741 O O . ASP A 1 98 ? 6.341 -3.104 -18.320 1.00 59.66 98 ASP A O 1
ATOM 745 N N . PRO A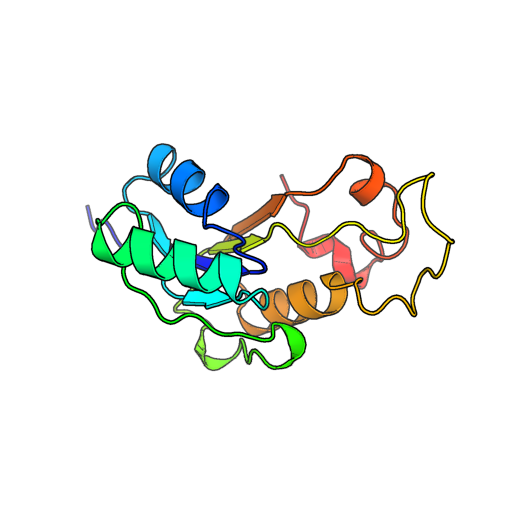 1 99 ? 8.408 -3.908 -17.955 1.00 58.94 99 PRO A N 1
ATOM 746 C CA . PRO A 1 99 ? 8.069 -4.476 -16.653 1.00 58.94 99 PRO A CA 1
ATOM 747 C C . PRO A 1 99 ? 7.582 -3.407 -15.660 1.00 58.94 99 PRO A C 1
ATOM 749 O O . PRO A 1 99 ? 6.951 -3.739 -14.663 1.00 58.94 99 PRO A O 1
ATOM 752 N N . ARG A 1 100 ? 7.826 -2.119 -15.914 1.00 64.75 100 ARG A N 1
ATOM 753 C CA . ARG A 1 100 ? 7.353 -1.013 -15.072 1.00 64.75 100 ARG A CA 1
ATOM 754 C C . ARG A 1 100 ? 5.896 -0.621 -15.343 1.00 64.75 100 ARG A C 1
ATOM 756 O O . ARG A 1 100 ? 5.359 0.216 -14.625 1.00 64.75 100 ARG A O 1
ATOM 763 N N . HIS A 1 101 ? 5.232 -1.226 -16.331 1.00 77.19 101 HIS A N 1
ATOM 764 C CA . HIS A 1 101 ? 3.808 -1.015 -16.580 1.00 77.19 101 HIS A CA 1
ATOM 765 C C . HIS A 1 101 ? 2.956 -1.814 -15.581 1.00 77.19 101 HIS A C 1
ATOM 767 O O . HIS A 1 101 ? 2.522 -2.927 -15.860 1.00 77.19 101 HIS A O 1
ATOM 773 N N . LEU A 1 102 ? 2.713 -1.226 -14.407 1.00 86.12 102 LEU A N 1
ATOM 774 C CA . LEU A 1 102 ? 1.981 -1.869 -13.306 1.00 86.12 102 LEU A CA 1
ATOM 775 C C . LEU A 1 102 ? 0.457 -1.668 -13.352 1.00 86.12 102 LEU A C 1
ATOM 777 O O . LEU A 1 102 ? -0.266 -2.283 -12.571 1.00 86.12 102 LEU A O 1
ATOM 781 N N . TRP A 1 103 ? -0.061 -0.847 -14.273 1.00 86.19 103 TRP A N 1
ATOM 782 C CA . TRP A 1 103 ? -1.505 -0.606 -14.390 1.00 86.19 103 TRP A CA 1
ATOM 783 C C . TRP A 1 103 ? -2.345 -1.885 -14.565 1.00 86.19 103 TRP A C 1
ATOM 785 O O . TRP A 1 103 ? -3.380 -1.980 -13.905 1.00 86.19 103 TRP A O 1
ATOM 795 N N . PRO A 1 104 ? -1.949 -2.892 -15.375 1.00 86.88 104 PRO A N 1
ATOM 796 C CA . PRO A 1 104 ? -2.719 -4.129 -15.495 1.00 86.88 104 PRO A CA 1
ATOM 797 C C . PRO A 1 104 ? -2.895 -4.859 -14.158 1.00 86.88 104 PRO A C 1
ATOM 799 O O . PRO A 1 104 ? -3.974 -5.391 -13.892 1.00 86.88 104 PRO A O 1
ATOM 802 N N . ASP A 1 105 ? -1.874 -4.842 -13.299 1.00 91.69 105 ASP A N 1
ATOM 803 C CA . ASP A 1 105 ? -1.923 -5.440 -11.964 1.00 91.69 105 ASP A CA 1
ATOM 804 C C . ASP A 1 105 ? -2.780 -4.624 -10.999 1.00 91.69 105 ASP A C 1
ATOM 806 O O . ASP A 1 105 ? -3.638 -5.188 -10.319 1.00 91.69 105 ASP A O 1
ATOM 810 N N . VAL A 1 106 ? -2.632 -3.294 -10.996 1.00 92.56 106 VAL A N 1
ATOM 811 C CA . VAL A 1 106 ? -3.513 -2.396 -10.226 1.00 92.56 106 VAL A CA 1
ATOM 812 C C . VAL A 1 106 ? -4.972 -2.627 -10.623 1.00 92.56 106 VAL A C 1
ATOM 814 O O . VAL A 1 106 ? -5.832 -2.847 -9.770 1.00 92.56 106 VAL A O 1
ATOM 817 N N . TYR A 1 107 ? -5.260 -2.651 -11.924 1.00 91.75 107 TYR A N 1
ATOM 818 C CA . TYR A 1 107 ? -6.600 -2.875 -12.451 1.00 91.75 107 TYR A CA 1
ATOM 819 C C . TYR A 1 107 ? -7.143 -4.269 -12.098 1.00 91.75 107 TYR A C 1
ATOM 821 O O . TYR A 1 107 ? -8.309 -4.397 -11.711 1.00 91.75 107 TYR A O 1
ATOM 829 N N . ARG A 1 108 ? -6.311 -5.319 -12.165 1.00 94.81 108 ARG A N 1
ATOM 830 C CA . ARG A 1 108 ? -6.671 -6.669 -11.700 1.00 94.81 108 ARG A CA 1
ATOM 831 C C . ARG A 1 108 ? -7.106 -6.643 -10.233 1.00 94.81 108 ARG A C 1
ATOM 833 O O . ARG A 1 108 ? -8.196 -7.127 -9.929 1.00 94.81 108 ARG A O 1
ATOM 840 N N . ILE A 1 109 ? -6.313 -6.028 -9.357 1.00 97.06 109 ILE A N 1
ATOM 841 C CA . ILE A 1 109 ? -6.599 -5.938 -7.917 1.00 97.06 109 ILE A CA 1
ATOM 842 C C . ILE A 1 109 ? -7.895 -5.154 -7.666 1.00 97.06 109 ILE A C 1
ATOM 844 O O . ILE A 1 109 ? -8.757 -5.604 -6.910 1.00 97.06 109 ILE A O 1
ATOM 848 N N . VAL A 1 110 ? -8.106 -4.033 -8.366 1.00 95.94 110 VAL A N 1
ATOM 849 C CA . VAL A 1 110 ? -9.365 -3.268 -8.306 1.00 95.94 110 VAL A CA 1
ATOM 850 C C . VAL A 1 110 ? -10.563 -4.144 -8.680 1.00 95.94 110 VAL A C 1
ATOM 852 O O . VAL A 1 110 ? -11.597 -4.094 -8.014 1.00 95.94 110 VAL A O 1
ATOM 855 N N . ARG A 1 111 ? -10.449 -4.987 -9.715 1.00 96.06 111 ARG A N 1
ATOM 856 C CA . ARG A 1 111 ? -11.536 -5.893 -10.130 1.00 96.06 111 ARG A CA 1
ATOM 857 C C . ARG A 1 111 ? -11.805 -7.024 -9.142 1.00 96.06 111 ARG A C 1
ATOM 859 O O . ARG A 1 111 ? -12.966 -7.430 -9.006 1.00 96.06 111 ARG A O 1
ATOM 866 N N . GLU A 1 112 ? -10.765 -7.543 -8.499 1.00 97.06 112 GLU A N 1
ATOM 867 C CA . GLU A 1 112 ? -10.860 -8.585 -7.472 1.00 97.06 112 GLU A CA 1
ATOM 868 C C . GLU A 1 112 ? -11.569 -8.041 -6.222 1.00 97.06 112 GLU A C 1
ATOM 870 O O . GLU A 1 112 ? -12.590 -8.595 -5.791 1.00 97.06 112 GLU A O 1
ATOM 875 N N . ILE A 1 113 ? -11.099 -6.895 -5.721 1.00 97.56 113 ILE A N 1
ATOM 876 C CA . ILE A 1 113 ? -11.572 -6.258 -4.485 1.00 97.56 113 ILE A CA 1
ATOM 877 C C . ILE A 1 113 ? -12.926 -5.569 -4.672 1.00 97.56 113 ILE A C 1
ATOM 879 O O . ILE A 1 113 ? -13.788 -5.665 -3.801 1.00 97.56 113 ILE A O 1
ATOM 883 N N . ARG A 1 114 ? -13.134 -4.900 -5.813 1.00 96.50 114 ARG A N 1
ATOM 884 C CA . ARG A 1 114 ? -14.264 -3.991 -6.084 1.00 96.50 114 ARG A CA 1
ATOM 885 C C . ARG A 1 114 ? -14.483 -2.975 -4.951 1.00 96.50 114 ARG A C 1
ATOM 887 O O . ARG A 1 114 ? -15.552 -2.986 -4.336 1.00 96.50 114 ARG A O 1
ATOM 894 N N . PRO A 1 115 ? -13.484 -2.120 -4.665 1.00 94.88 115 PRO A N 1
ATOM 895 C CA . PRO A 1 115 ? -13.620 -1.094 -3.639 1.00 94.88 115 PRO A CA 1
ATOM 896 C C . PRO A 1 115 ? -14.698 -0.077 -4.034 1.00 94.88 115 PRO A C 1
ATOM 898 O O . PRO A 1 115 ? -15.070 0.048 -5.203 1.00 94.88 115 PRO A O 1
ATOM 901 N N . ARG A 1 116 ? -15.179 0.689 -3.054 1.00 92.00 116 ARG A N 1
ATOM 902 C CA . ARG A 1 116 ? -16.128 1.786 -3.290 1.00 92.00 116 ARG A CA 1
ATOM 903 C C . ARG A 1 116 ? -15.441 3.004 -3.904 1.00 92.00 116 ARG A C 1
ATOM 905 O O . ARG A 1 116 ? -16.094 3.760 -4.616 1.00 92.00 116 ARG A O 1
ATOM 912 N N . LEU A 1 117 ? -14.155 3.192 -3.606 1.00 92.69 117 LEU A N 1
ATOM 913 C CA . LEU A 1 117 ? -13.347 4.330 -4.034 1.00 92.69 117 LEU A CA 1
ATOM 914 C C . LEU A 1 117 ? -11.997 3.867 -4.595 1.00 92.69 117 LEU A C 1
ATOM 916 O O . LEU A 1 117 ? -11.427 2.866 -4.160 1.00 92.69 117 LEU A O 1
ATOM 920 N N . CYS A 1 118 ? -11.480 4.615 -5.565 1.00 92.62 118 CYS A N 1
ATOM 921 C CA . CYS A 1 118 ? -10.126 4.473 -6.089 1.00 92.62 118 CYS A CA 1
ATOM 922 C C . CYS A 1 118 ? -9.511 5.867 -6.209 1.00 92.62 118 CYS A C 1
ATOM 924 O O . CYS A 1 118 ? -10.136 6.759 -6.781 1.00 92.62 118 CYS A O 1
ATOM 926 N N . PHE A 1 119 ? -8.304 6.053 -5.681 1.00 90.44 119 PHE A N 1
ATOM 927 C CA . PHE A 1 119 ? -7.557 7.301 -5.792 1.00 90.44 119 PHE A CA 1
ATOM 928 C C . PHE A 1 119 ? -6.172 7.017 -6.366 1.00 90.44 119 PHE A C 1
ATOM 930 O O . PHE A 1 119 ? -5.336 6.395 -5.710 1.00 90.44 119 PHE A O 1
ATOM 937 N N . PHE A 1 120 ? -5.930 7.463 -7.596 1.00 89.31 120 PHE A N 1
ATOM 938 C CA . PHE A 1 120 ? -4.678 7.198 -8.295 1.00 89.31 120 PHE A CA 1
ATOM 939 C C . PHE A 1 120 ? -3.946 8.490 -8.606 1.00 89.31 120 PHE A C 1
ATOM 941 O O . PHE A 1 120 ? -4.522 9.414 -9.178 1.00 89.31 120 PHE A O 1
ATOM 948 N N . GLU A 1 121 ? -2.669 8.521 -8.249 1.00 82.38 121 GLU A N 1
ATOM 949 C CA . GLU A 1 121 ? -1.752 9.591 -8.611 1.00 82.38 121 GLU A CA 1
ATOM 950 C C . GLU A 1 121 ? -0.913 9.132 -9.804 1.00 82.38 121 GLU A C 1
ATOM 952 O O . GLU A 1 121 ? -0.455 7.987 -9.873 1.00 82.38 121 GLU A O 1
ATOM 957 N N . ASN A 1 122 ? -0.799 10.008 -10.799 1.00 81.19 122 ASN A N 1
ATOM 958 C CA . ASN A 1 122 ? 0.042 9.783 -11.958 1.00 81.19 122 ASN A CA 1
ATOM 959 C C . ASN A 1 122 ? 0.360 11.110 -12.667 1.00 81.19 122 ASN A C 1
ATOM 961 O O . ASN A 1 122 ? -0.328 12.116 -12.478 1.00 81.19 122 ASN A O 1
ATOM 965 N N . VAL A 1 123 ? 1.355 11.108 -13.559 1.00 69.69 123 VAL A N 1
ATOM 966 C CA . VAL A 1 123 ? 1.732 12.309 -14.324 1.00 69.69 123 VAL A CA 1
ATOM 967 C C . VAL A 1 123 ? 0.707 12.625 -15.432 1.00 69.69 123 VAL A C 1
ATOM 969 O O . VAL A 1 123 ? 0.048 11.717 -15.942 1.00 69.69 123 VAL A O 1
ATOM 972 N N . PRO A 1 124 ? 0.598 13.886 -15.902 1.00 55.91 124 PRO A N 1
ATOM 973 C CA . PRO A 1 124 ? -0.452 14.316 -16.840 1.00 55.91 124 PRO A CA 1
ATOM 974 C C . PRO A 1 124 ? -0.577 13.507 -18.145 1.00 55.91 124 PRO A C 1
ATOM 976 O O . PRO A 1 124 ? -1.665 13.411 -18.708 1.00 55.91 124 PRO A O 1
ATOM 979 N N . GLY A 1 125 ? 0.508 12.887 -18.625 1.00 55.12 125 GLY A N 1
ATOM 980 C CA . GLY A 1 125 ? 0.499 12.031 -19.823 1.00 55.12 125 GLY A CA 1
ATOM 981 C C . GLY A 1 125 ? -0.279 10.716 -19.670 1.00 55.12 125 GLY A C 1
ATOM 982 O O . GLY A 1 125 ? -0.551 10.050 -20.667 1.00 55.12 125 GLY A O 1
ATOM 983 N N . HIS A 1 126 ? -0.668 10.355 -18.445 1.00 54.19 126 HIS A N 1
ATOM 984 C CA . HIS A 1 126 ? -1.388 9.126 -18.121 1.00 54.19 126 HIS A CA 1
ATOM 985 C C . HIS A 1 126 ? -2.775 9.041 -18.782 1.00 54.19 126 HIS A C 1
ATOM 987 O O . HIS A 1 126 ? -3.149 8.000 -19.322 1.00 54.19 126 HIS A O 1
ATOM 993 N N . LEU A 1 127 ? -3.522 10.151 -18.815 1.00 53.88 127 LEU A N 1
ATOM 994 C CA . LEU A 1 127 ? -4.863 10.202 -19.415 1.00 53.88 127 LEU A CA 1
ATOM 995 C C . LEU A 1 127 ? -4.844 10.063 -20.945 1.00 53.88 127 LEU A C 1
ATOM 997 O O . LEU A 1 127 ? -5.848 9.686 -21.539 1.00 53.88 127 LEU A O 1
ATOM 1001 N N . SER A 1 128 ? -3.706 10.328 -21.584 1.00 48.97 128 SER A N 1
ATOM 1002 C CA . SER A 1 128 ? -3.540 10.253 -23.040 1.00 48.97 128 SER A CA 1
ATOM 1003 C C . SER A 1 128 ? -3.126 8.858 -23.526 1.00 48.97 128 SER A C 1
ATOM 1005 O O . SER A 1 128 ? -2.897 8.662 -24.720 1.00 48.97 128 SER A O 1
ATOM 1007 N N . CYS A 1 129 ? -3.007 7.878 -22.623 1.00 50.38 129 CYS A N 1
ATOM 1008 C CA . CYS A 1 129 ? -2.578 6.525 -22.954 1.00 50.38 129 CYS A CA 1
ATOM 1009 C C . CYS A 1 129 ? -3.758 5.657 -23.455 1.00 50.38 129 CYS A C 1
ATOM 1011 O O . CYS A 1 129 ? -4.710 5.413 -22.704 1.00 50.38 129 CYS A O 1
ATOM 1013 N N . PRO A 1 130 ? -3.692 5.098 -24.682 1.00 48.94 130 PRO A N 1
ATOM 1014 C CA . PRO A 1 130 ? -4.777 4.309 -25.281 1.00 48.94 130 PRO A CA 1
ATOM 1015 C C . PRO A 1 130 ? -5.198 3.065 -24.481 1.00 48.94 130 PRO A C 1
ATOM 1017 O O . PRO A 1 130 ? -6.314 2.578 -24.642 1.00 48.94 130 PRO A O 1
ATOM 1020 N N . HIS A 1 131 ? -4.318 2.537 -23.623 1.00 51.47 131 HIS A N 1
ATOM 1021 C CA . HIS A 1 131 ? -4.570 1.325 -22.834 1.00 51.47 131 HIS A CA 1
ATOM 1022 C C . HIS A 1 131 ? -5.316 1.587 -21.524 1.00 51.47 131 HIS A C 1
ATOM 1024 O O . HIS A 1 131 ? -5.948 0.679 -20.996 1.00 51.47 131 HIS A O 1
ATOM 1030 N N . ILE A 1 132 ? -5.292 2.820 -21.020 1.00 51.31 132 ILE A N 1
ATOM 1031 C CA . ILE A 1 132 ? -6.035 3.218 -19.816 1.00 51.31 132 ILE A CA 1
ATOM 1032 C C . ILE A 1 132 ? -7.487 3.569 -20.172 1.00 51.31 132 ILE A C 1
ATOM 1034 O O . ILE A 1 132 ? -8.397 3.326 -19.384 1.00 51.31 132 ILE A O 1
ATOM 1038 N N . LEU A 1 133 ? -7.720 4.056 -21.396 1.00 46.78 133 LEU A N 1
ATOM 1039 C CA . LEU A 1 133 ? -9.039 4.439 -21.913 1.00 46.78 133 LEU A CA 1
ATOM 1040 C C . LEU A 1 133 ? -9.742 3.351 -22.740 1.00 46.78 133 LEU A C 1
ATOM 1042 O O . LEU A 1 133 ? -10.799 3.623 -23.328 1.00 46.78 133 LEU A O 1
ATOM 1046 N N . SER A 1 134 ? -9.188 2.134 -22.808 1.00 49.12 134 SER A N 1
ATOM 1047 C CA . SER A 1 134 ? -9.859 1.038 -23.506 1.00 49.12 134 SER A CA 1
ATOM 1048 C C . SER A 1 134 ? -11.250 0.787 -22.898 1.00 49.12 134 SER A C 1
ATOM 1050 O O . SER A 1 134 ? -11.464 1.044 -21.707 1.00 49.12 134 SER A O 1
ATOM 1052 N N . PRO A 1 135 ? -12.241 0.347 -23.695 1.00 47.97 135 PRO A N 1
ATOM 1053 C CA . PRO A 1 135 ? -13.619 0.186 -23.231 1.00 47.97 135 PRO A CA 1
ATOM 1054 C C . PRO A 1 135 ? -13.738 -0.677 -21.968 1.00 47.97 135 PRO A C 1
ATOM 1056 O O . PRO A 1 135 ? -14.575 -0.380 -21.117 1.00 47.97 135 PRO A O 1
ATOM 1059 N N . GLU A 1 136 ? -12.872 -1.683 -21.808 1.00 49.00 136 GLU A N 1
ATOM 1060 C CA . GLU A 1 136 ? -12.799 -2.511 -20.603 1.00 49.00 136 GLU A CA 1
ATOM 1061 C C . GLU A 1 136 ? -12.323 -1.769 -19.332 1.00 49.00 136 GLU A C 1
ATOM 1063 O O . GLU A 1 136 ? -12.691 -2.167 -18.228 1.00 49.00 136 GLU A O 1
ATOM 1068 N N . ASN A 1 137 ? -11.589 -0.657 -19.449 1.00 45.50 137 ASN A N 1
ATOM 1069 C CA . ASN A 1 137 ? -10.964 0.062 -18.326 1.00 45.50 137 ASN A CA 1
ATOM 1070 C C . ASN A 1 137 ? -11.714 1.342 -17.897 1.00 45.50 137 ASN A C 1
ATOM 1072 O O . ASN A 1 137 ? -11.415 1.922 -16.852 1.00 45.50 137 ASN A O 1
ATOM 1076 N N . LYS A 1 138 ? -12.756 1.749 -18.641 1.00 41.62 138 LYS A N 1
ATOM 1077 C CA . LYS A 1 138 ? -13.540 2.984 -18.410 1.00 41.62 138 LYS A CA 1
ATOM 1078 C C . LYS A 1 138 ? -14.253 3.085 -17.055 1.00 41.62 138 LYS A C 1
ATOM 1080 O O . LYS A 1 138 ? -14.691 4.172 -16.688 1.00 41.62 138 LYS A O 1
ATOM 1085 N N . LEU A 1 139 ? -14.403 1.987 -16.314 1.00 42.25 139 LEU A N 1
ATOM 1086 C CA . LEU A 1 139 ? -15.178 1.968 -15.067 1.00 42.25 139 LEU A CA 1
ATOM 1087 C C . LEU A 1 139 ? -14.487 2.712 -13.904 1.00 42.25 139 LEU A C 1
ATOM 1089 O O . LEU A 1 139 ? -15.141 3.011 -12.912 1.00 42.25 139 LEU A O 1
ATOM 1093 N N . VAL A 1 140 ? -13.188 3.012 -14.019 1.00 44.06 140 VAL A N 1
ATOM 1094 C CA . VAL A 1 140 ? -12.346 3.428 -12.880 1.00 44.06 140 VAL A CA 1
ATOM 1095 C C . VAL A 1 140 ? -12.082 4.946 -12.821 1.00 44.06 140 VAL A C 1
ATOM 1097 O O . VAL A 1 140 ? -11.550 5.441 -11.837 1.00 44.06 140 VAL A O 1
ATOM 1100 N N . LEU A 1 141 ? -12.508 5.715 -13.830 1.00 39.88 141 LEU A N 1
ATOM 1101 C CA . LEU A 1 141 ? -12.270 7.166 -13.924 1.00 39.88 141 LEU A CA 1
ATOM 1102 C C . LEU A 1 141 ? -13.578 7.970 -13.945 1.00 39.88 141 LEU A C 1
ATOM 1104 O O . LEU A 1 141 ? -13.807 8.781 -14.843 1.00 39.88 141 LEU A O 1
ATOM 1108 N N . ARG A 1 142 ? -14.471 7.731 -12.982 1.00 30.39 142 ARG A N 1
ATOM 1109 C CA . ARG A 1 142 ? -15.563 8.673 -12.702 1.00 30.39 142 ARG A CA 1
ATOM 1110 C C . ARG A 1 142 ? -15.150 9.557 -11.531 1.00 30.39 142 ARG A C 1
ATOM 1112 O O . ARG A 1 142 ? -15.150 9.090 -10.395 1.00 30.39 142 ARG A O 1
ATOM 1119 N N . GLY A 1 143 ? -14.747 10.787 -11.855 1.00 30.05 143 GLY A N 1
ATOM 1120 C CA . GLY A 1 143 ? -14.843 11.918 -10.929 1.00 30.05 143 GLY A CA 1
ATOM 1121 C C . GLY A 1 143 ? -16.293 12.328 -10.712 1.00 30.05 143 GLY A C 1
ATOM 1122 O O . GLY A 1 143 ? -17.150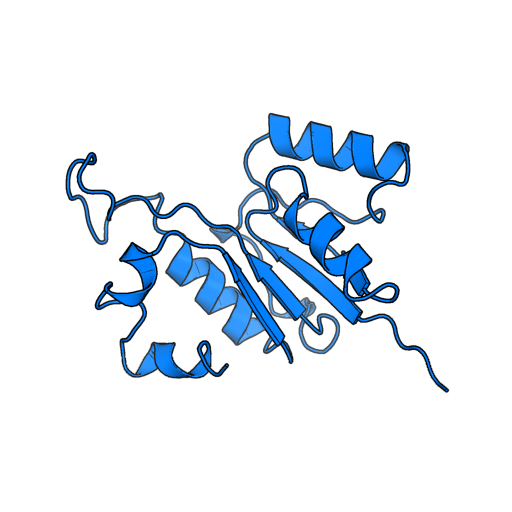 11.920 -11.534 1.00 30.05 143 GLY A O 1
#

Secondary structure (DSSP, 8-state):
-----EEEEEET-TTSHHHHHHHHH-TTEEEEEEE---HHHHHHHHHHHHTTSS---PEES-GGG---GGGTTT--EEEE----TT-STTS---GGG-TT--HHHHHHHHHHH--SEEEE---GGGGG-TTTSSTTTGGG---

Radius of gyration: 15.39 Å; Cα contacts (8 Å, |Δi|>4): 229; chains: 1; bounding box: 37×27×41 Å

Mean predicted aligned error: 8.63 Å

Solvent-accessible surface area (backbone atoms only — not comparable to full-atom values): 8292 Å² total; per-residue (Å²): 127,90,81,72,64,44,26,26,37,30,36,45,33,56,63,41,64,66,59,51,55,45,31,74,78,35,76,57,45,40,52,64,31,36,25,36,68,53,65,72,28,47,51,47,38,50,53,31,31,72,74,60,76,39,62,76,52,59,75,43,46,55,65,84,75,58,76,30,60,87,41,39,88,64,36,39,29,38,38,33,52,56,66,70,51,47,74,48,96,90,48,84,77,50,62,89,78,32,88,51,56,51,61,68,46,53,51,49,34,47,67,49,25,58,41,84,41,74,50,74,52,73,60,85,68,58,83,76,35,73,78,60,65,31,85,91,46,56,84,75,75,74,129

pLDDT: mean 80.9, std 21.06, range [30.05, 98.19]

Nearest PDB structures (foldseek):
  5mgz-assembly1_B  TM=7.583E-01  e=5.534E-04  Streptomyces niveus
  8k1f-assembly1_A  TM=6.639E-01  e=2.777E-03  Fusobacterium nucleatum subsp. nucleatum ATCC 25586
  6ecu-assembly1_B  TM=6.781E-01  e=5.495E-03  Stigmatella aurantiaca
  6h1e-assembly1_A  TM=7.393E-01 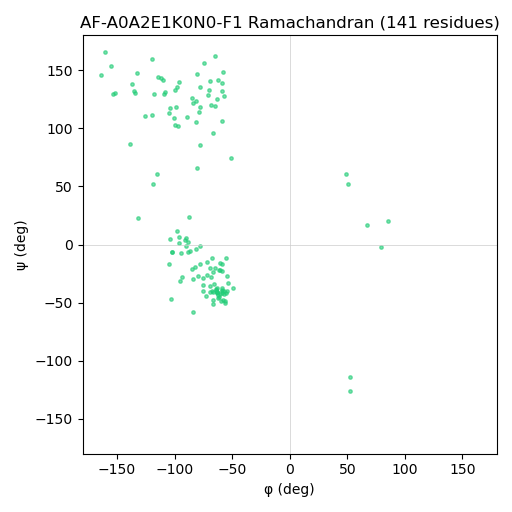 e=2.592E-02  Homo sapiens
  7o4o-assembly1_A  TM=7.219E-01  e=4.819E-02  Staphylococcus aureus

Sequence (143 aa):
MDHRSLNILSLCAGVGGLDLGIRVAQPNARAVCFVEIEAFACEILATRMEDKSLDEAPVWTDLRSFDGKPWRGIVDCITAGYPCQPFSVAGKQKGKDDPRHLWPDVYRIVREIRPRLCFFENVPGHLSCPHILSPENKLVLRG